Protein AF-A0A5B8VTH7-F1 (afdb_monomer_lite)

Organism: NCBI:txid862126

Secondary structure (DSSP, 8-state):
---------S-S----TT---EEEEEETTTEEEEE--SSS---HHHHHHHHHHHHHHHH-TT-

Foldseek 3Di:
DDDPPPPDPPPPDDPDLPDFADWDDPDLPDDIDGDGPVNHHDDPVRVVVVVVVVNVCSVCVVD

Radius of gyration: 14.86 Å; chains: 1; bounding box: 44×21×34 Å

Sequence (63 aa):
MARSKESTPHLEKIEDPDYFGFITFEKPGSIFYYTSDGQQELTSGQASERIEHLSHVRDNPAL

pLDDT: mean 73.87, std 15.05, range [36.12, 89.75]

Structure (mmCIF, N/CA/C/O backbone):
data_AF-A0A5B8VTH7-F1
#
_entry.id   AF-A0A5B8VTH7-F1
#
loop_
_atom_site.group_PDB
_atom_site.id
_atom_site.type_symbol
_atom_site.label_atom_id
_atom_site.label_alt_id
_atom_site.label_comp_id
_atom_site.label_asym_id
_atom_site.label_entity_id
_atom_site.label_seq_id
_atom_site.pdbx_PDB_ins_code
_atom_site.Cartn_x
_atom_site.Cartn_y
_atom_site.Cartn_z
_atom_site.occupancy
_atom_site.B_iso_or_equiv
_atom_site.auth_seq_id
_atom_site.auth_comp_id
_atom_site.auth_asym_id
_atom_site.auth_atom_id
_atom_site.pdbx_PDB_model_num
ATOM 1 N N . MET A 1 1 ? -27.224 -14.997 -24.708 1.00 36.12 1 MET A N 1
ATOM 2 C CA . MET A 1 1 ? -27.227 -14.585 -23.288 1.00 36.12 1 MET A CA 1
ATOM 3 C C . MET A 1 1 ? -25.778 -14.390 -22.872 1.00 36.12 1 MET A C 1
ATOM 5 O O . MET A 1 1 ? -25.024 -15.352 -22.889 1.00 36.12 1 MET A O 1
ATOM 9 N N . ALA A 1 2 ? -25.347 -13.140 -22.687 1.00 43.19 2 ALA A N 1
ATOM 10 C CA . ALA A 1 2 ? -23.947 -12.800 -22.441 1.00 43.19 2 ALA A CA 1
ATOM 11 C C . ALA A 1 2 ? -23.604 -13.019 -20.961 1.00 43.19 2 ALA A C 1
ATOM 13 O O . ALA A 1 2 ? -24.316 -12.546 -20.083 1.00 43.19 2 ALA A O 1
ATOM 14 N N . ARG A 1 3 ? -22.525 -13.768 -20.727 1.00 44.16 3 ARG A N 1
ATOM 15 C CA . ARG A 1 3 ? -21.911 -14.068 -19.431 1.00 44.16 3 ARG A CA 1
ATOM 16 C C . ARG A 1 3 ? -21.663 -12.764 -18.668 1.00 44.16 3 ARG A C 1
ATOM 18 O O . ARG A 1 3 ? -20.831 -11.965 -19.097 1.00 44.16 3 ARG A O 1
ATOM 25 N N . SER A 1 4 ? -22.398 -12.546 -17.580 1.00 47.78 4 SER A N 1
ATOM 26 C CA . SER A 1 4 ? -22.166 -11.442 -16.652 1.00 47.78 4 SER A CA 1
ATOM 27 C C . SER A 1 4 ? -20.713 -11.508 -16.191 1.00 47.78 4 SER A C 1
ATOM 29 O O . SER A 1 4 ? -20.292 -12.492 -15.585 1.00 47.78 4 SER A O 1
ATOM 31 N N . LYS A 1 5 ? -19.916 -10.502 -16.559 1.00 46.28 5 LYS A N 1
ATOM 32 C CA . LYS A 1 5 ? -18.595 -10.285 -15.973 1.00 46.28 5 LYS A CA 1
ATOM 33 C C . LYS A 1 5 ? -18.841 -9.742 -14.572 1.00 46.28 5 LYS A C 1
ATOM 35 O O . LYS A 1 5 ? -18.933 -8.535 -14.380 1.00 46.28 5 LYS A O 1
ATOM 40 N N . GLU A 1 6 ? -19.064 -10.647 -13.634 1.00 41.44 6 GLU A N 1
ATOM 41 C CA . GLU A 1 6 ? -19.044 -10.325 -12.217 1.00 41.44 6 GLU A CA 1
ATOM 42 C C . GLU A 1 6 ? -17.584 -10.008 -11.874 1.00 41.44 6 GLU A C 1
ATOM 44 O O . GLU A 1 6 ? -16.743 -10.893 -11.757 1.00 41.44 6 GLU A O 1
ATOM 49 N N . SER A 1 7 ? -17.251 -8.718 -11.886 1.00 48.03 7 SER A N 1
ATOM 50 C CA . SER A 1 7 ? -15.928 -8.193 -11.529 1.00 48.03 7 SER A CA 1
ATOM 51 C C . SER A 1 7 ? -15.826 -7.921 -10.025 1.00 48.03 7 SER A C 1
ATOM 53 O O . SER A 1 7 ? -15.135 -6.993 -9.612 1.00 48.03 7 SER A O 1
ATOM 55 N N . THR A 1 8 ? -16.542 -8.678 -9.198 1.00 45.28 8 THR A N 1
ATOM 56 C CA . THR A 1 8 ? -16.304 -8.698 -7.757 1.00 45.28 8 THR A CA 1
ATOM 57 C C . THR A 1 8 ? -15.109 -9.620 -7.517 1.00 45.28 8 THR A C 1
ATOM 59 O O . THR A 1 8 ? -15.154 -10.790 -7.900 1.00 45.28 8 THR A O 1
ATOM 62 N N . PRO A 1 9 ? -13.991 -9.127 -6.953 1.00 51.38 9 PRO A N 1
ATOM 63 C CA . PRO A 1 9 ? -12.926 -10.026 -6.531 1.00 51.38 9 PRO A CA 1
ATOM 64 C C . PRO A 1 9 ? -13.540 -11.042 -5.558 1.00 51.38 9 PRO A C 1
ATOM 66 O O . PRO A 1 9 ? -14.296 -10.648 -4.672 1.00 51.38 9 PRO A O 1
ATOM 69 N N . HIS A 1 10 ? -13.274 -12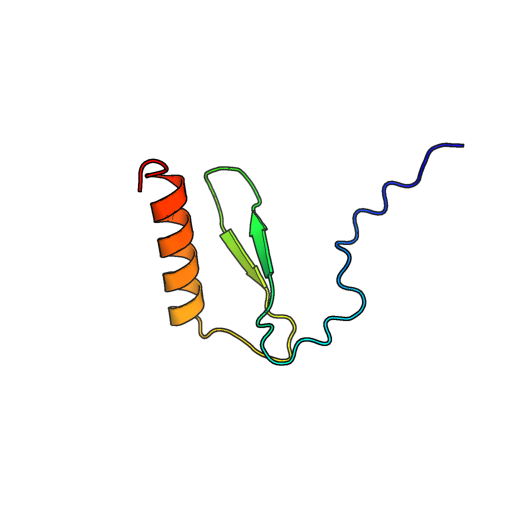.336 -5.765 1.00 52.59 10 HIS A N 1
A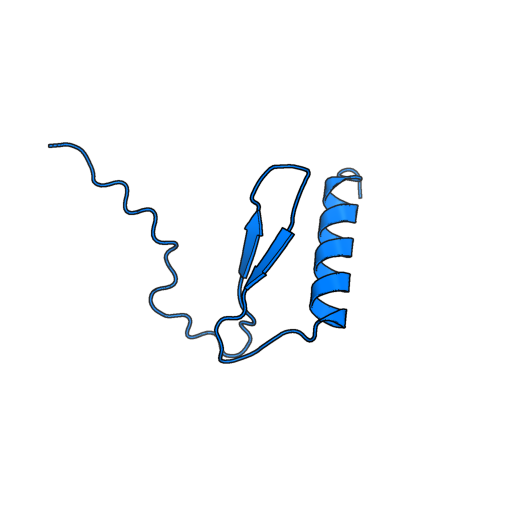TOM 70 C CA . HIS A 1 10 ? -13.725 -13.447 -4.916 1.00 52.59 10 HIS A CA 1
ATOM 71 C C . HIS A 1 10 ? -13.164 -13.309 -3.485 1.00 52.59 10 HIS A C 1
ATOM 73 O O . HIS A 1 10 ? -12.239 -14.011 -3.094 1.00 52.59 10 HIS A O 1
ATOM 79 N N . LEU A 1 11 ? -13.709 -12.375 -2.712 1.00 57.44 11 LEU A N 1
ATOM 80 C CA . LEU A 1 11 ? -13.370 -12.073 -1.320 1.00 57.44 11 LEU A CA 1
ATOM 81 C C . LEU A 1 11 ? -14.652 -12.074 -0.474 1.00 57.44 11 LEU A C 1
ATOM 83 O O . LEU A 1 11 ? -14.782 -11.308 0.471 1.00 57.44 11 LEU A O 1
ATOM 87 N N . GLU A 1 12 ? -15.648 -12.888 -0.837 1.00 58.91 12 GLU A N 1
ATOM 88 C CA . GLU A 1 12 ? -16.939 -12.896 -0.132 1.00 58.91 12 GLU A CA 1
ATOM 89 C C . GLU A 1 12 ? -16.815 -13.400 1.313 1.00 58.91 12 GLU A C 1
ATOM 91 O O . GLU A 1 12 ? -17.621 -13.023 2.161 1.00 58.91 12 GLU A O 1
ATOM 96 N N . LYS A 1 13 ? -15.781 -14.199 1.609 1.00 60.41 13 LYS A N 1
ATOM 97 C CA . LYS A 1 13 ? -15.351 -14.544 2.967 1.00 60.41 13 LYS A CA 1
ATOM 98 C C . LYS A 1 13 ? -13.850 -14.768 2.999 1.00 60.41 13 LYS A C 1
ATOM 100 O O . LYS A 1 13 ? -13.345 -15.711 2.396 1.00 60.41 13 LYS A O 1
ATOM 105 N N . ILE A 1 14 ? -13.156 -13.905 3.721 1.00 68.38 14 ILE A N 1
ATOM 106 C CA . ILE A 1 14 ? -11.758 -14.094 4.073 1.00 68.38 14 ILE A CA 1
ATOM 107 C C . ILE A 1 14 ? -11.771 -14.651 5.492 1.00 68.38 14 ILE A C 1
ATOM 109 O O . ILE A 1 14 ? -12.132 -13.949 6.429 1.00 68.38 14 ILE A O 1
ATOM 113 N N . GLU A 1 15 ? -11.494 -15.945 5.627 1.00 74.50 15 GLU A N 1
ATOM 114 C CA . GLU A 1 15 ? -11.465 -16.642 6.925 1.00 74.50 15 GLU A CA 1
ATOM 115 C C . GLU A 1 15 ? -10.037 -16.774 7.473 1.00 74.50 15 GLU A C 1
ATOM 117 O O . GLU A 1 15 ? -9.819 -17.426 8.492 1.00 74.50 15 GLU A O 1
ATOM 122 N N . ASP A 1 16 ? -9.065 -16.173 6.785 1.00 77.62 16 ASP A N 1
ATOM 123 C CA . ASP A 1 16 ? -7.668 -16.193 7.190 1.00 77.62 16 ASP A CA 1
ATOM 124 C C . ASP A 1 16 ? -7.437 -15.152 8.300 1.00 77.62 16 ASP A C 1
ATOM 126 O O . ASP A 1 16 ? -7.590 -13.952 8.049 1.00 77.62 16 ASP A O 1
ATOM 130 N N . PRO A 1 17 ? -7.096 -15.588 9.527 1.00 79.25 17 PRO A N 1
ATOM 131 C CA . PRO A 1 17 ? -6.847 -14.684 10.639 1.00 79.25 17 PRO A CA 1
ATOM 132 C C . PRO A 1 17 ? -5.567 -13.864 10.462 1.00 79.25 17 PRO A C 1
ATOM 134 O O . PRO A 1 17 ? -5.392 -12.916 11.214 1.00 79.25 17 PRO A O 1
ATOM 137 N N . ASP A 1 18 ? -4.692 -14.202 9.516 1.00 83.06 18 ASP A N 1
ATOM 138 C CA . ASP A 1 18 ? -3.458 -13.473 9.211 1.00 83.06 18 ASP A CA 1
ATOM 139 C C . ASP A 1 18 ? -3.591 -12.637 7.924 1.00 83.06 18 ASP A C 1
ATOM 141 O O . ASP A 1 18 ? -2.594 -12.208 7.333 1.00 83.06 18 ASP A O 1
ATOM 145 N N . TYR A 1 19 ? -4.819 -12.400 7.453 1.00 84.25 19 TYR A N 1
ATOM 146 C CA . TYR A 1 19 ? -5.071 -11.531 6.313 1.00 84.25 19 TYR A CA 1
ATOM 147 C C . TYR A 1 19 ? -5.192 -10.066 6.735 1.00 84.25 19 TYR A C 1
ATOM 149 O O . TYR A 1 19 ? -5.982 -9.708 7.599 1.00 84.25 19 TYR A O 1
ATOM 157 N N . PHE A 1 20 ? -4.424 -9.201 6.069 1.00 85.62 20 PHE A N 1
ATOM 158 C CA . PHE A 1 20 ? -4.347 -7.772 6.386 1.00 85.62 20 PHE A CA 1
ATOM 159 C C . PHE A 1 20 ? -5.042 -6.880 5.350 1.00 85.62 20 PHE A C 1
ATOM 161 O O . PHE A 1 20 ? -4.987 -5.662 5.465 1.00 85.62 20 PHE A O 1
ATOM 168 N N . GLY A 1 21 ? -5.642 -7.425 4.292 1.00 86.94 21 GLY A N 1
ATOM 169 C CA . GLY A 1 21 ? -6.203 -6.633 3.193 1.00 86.94 21 GLY A CA 1
ATOM 170 C C . GLY A 1 21 ? -5.533 -6.890 1.847 1.00 86.94 21 GLY A C 1
ATOM 171 O O . GLY A 1 21 ? -4.770 -7.839 1.670 1.00 86.94 21 GLY A O 1
ATOM 172 N N . PHE A 1 22 ? -5.829 -6.029 0.876 1.00 85.06 22 PHE A N 1
ATOM 173 C CA . PHE A 1 22 ? -5.377 -6.185 -0.507 1.00 85.06 22 PHE A CA 1
ATOM 174 C C . PHE A 1 22 ? -4.713 -4.924 -1.050 1.00 85.06 22 PHE A C 1
ATOM 176 O O . PHE A 1 22 ? -4.887 -3.817 -0.538 1.00 85.06 22 PHE A O 1
ATOM 183 N N . ILE A 1 23 ? -3.946 -5.109 -2.124 1.00 84.44 23 ILE A N 1
ATOM 184 C CA . ILE A 1 23 ? -3.309 -4.024 -2.864 1.00 84.44 23 ILE A CA 1
ATOM 185 C C . ILE A 1 2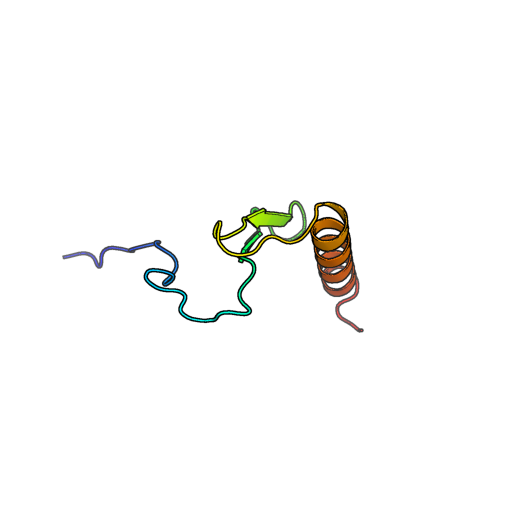3 ? -3.982 -3.895 -4.226 1.00 84.44 23 ILE A C 1
ATOM 187 O O . ILE A 1 23 ? -4.080 -4.863 -4.981 1.00 84.44 23 ILE A O 1
ATOM 191 N N . THR A 1 24 ? -4.429 -2.685 -4.545 1.00 83.00 24 THR A N 1
ATOM 192 C CA . THR A 1 24 ? -4.998 -2.338 -5.846 1.00 83.00 24 THR A CA 1
ATOM 193 C C . THR A 1 24 ? -3.936 -1.693 -6.724 1.00 83.00 24 THR A C 1
ATOM 195 O O . THR A 1 24 ? -3.223 -0.781 -6.299 1.00 83.00 24 THR A O 1
ATOM 198 N N . PHE A 1 25 ? -3.871 -2.153 -7.972 1.00 79.00 25 PHE A N 1
ATOM 199 C CA . PHE A 1 25 ? -3.000 -1.622 -9.011 1.00 79.00 25 PHE A CA 1
ATOM 200 C C . PHE A 1 25 ? -3.864 -0.843 -10.004 1.00 79.00 25 PHE A C 1
ATOM 202 O O . PHE A 1 25 ? -4.562 -1.449 -10.816 1.00 79.00 25 PHE A O 1
ATOM 209 N N . GLU A 1 26 ? -3.841 0.490 -9.959 1.00 73.56 26 GLU A N 1
ATOM 210 C CA . GLU A 1 26 ? -4.625 1.281 -10.924 1.00 73.56 26 GLU A CA 1
ATOM 211 C C . GLU A 1 26 ? -4.015 1.251 -12.331 1.00 73.56 26 GLU A C 1
ATOM 213 O O . GLU A 1 26 ? -4.736 1.251 -13.328 1.00 73.56 26 GLU A O 1
ATOM 218 N N . LYS A 1 27 ? -2.681 1.186 -12.420 1.00 67.81 27 LYS A N 1
ATOM 219 C CA . LYS A 1 27 ? -1.922 1.017 -13.666 1.00 67.81 27 LYS A CA 1
ATOM 220 C C . LYS A 1 27 ? -0.587 0.321 -13.402 1.00 67.81 27 LYS A C 1
ATOM 222 O O . LYS A 1 27 ? 0.030 0.590 -12.366 1.00 67.81 27 LYS A O 1
ATOM 227 N N . PRO A 1 28 ? -0.077 -0.480 -14.358 1.00 58.53 28 PRO A N 1
ATOM 228 C CA . PRO A 1 28 ? 1.316 -0.903 -14.337 1.00 58.53 28 PRO A CA 1
ATOM 229 C C . PRO A 1 28 ? 2.208 0.343 -14.275 1.00 58.53 28 PRO A C 1
ATOM 231 O O . PRO A 1 28 ? 2.190 1.165 -15.189 1.00 58.53 28 PRO A O 1
ATOM 234 N N . GLY A 1 29 ? 2.947 0.507 -13.179 1.00 58.66 29 GLY A N 1
ATOM 235 C CA . GLY A 1 29 ? 3.971 1.544 -13.058 1.00 58.66 29 GLY A CA 1
ATOM 236 C C . GLY A 1 29 ? 3.599 2.822 -12.303 1.00 58.66 29 GLY A C 1
ATOM 237 O O . GLY A 1 29 ? 4.483 3.656 -12.146 1.00 58.66 29 GLY A O 1
ATOM 238 N N . SER A 1 30 ? 2.362 3.021 -11.828 1.00 63.84 30 SER A N 1
ATOM 239 C CA . SER A 1 30 ? 1.979 4.358 -11.324 1.00 63.84 30 SER A CA 1
ATOM 240 C C . SER A 1 30 ? 1.528 4.427 -9.873 1.00 63.84 30 SER A C 1
ATOM 242 O O . SER A 1 30 ? 2.055 5.270 -9.156 1.00 63.84 30 SER A O 1
ATOM 244 N N . ILE A 1 31 ? 0.577 3.605 -9.415 1.00 68.62 31 ILE A N 1
ATOM 245 C CA . ILE A 1 31 ? 0.036 3.781 -8.059 1.00 68.62 31 ILE A CA 1
ATOM 246 C C . ILE A 1 31 ? -0.369 2.444 -7.441 1.00 68.62 31 ILE A C 1
ATOM 248 O O . ILE A 1 31 ? -1.080 1.651 -8.063 1.00 68.62 31 ILE A O 1
ATOM 252 N N . PHE A 1 32 ? 0.099 2.230 -6.212 1.00 80.44 32 PHE A N 1
ATOM 253 C CA . PHE A 1 32 ? -0.330 1.153 -5.332 1.00 80.44 32 PHE A CA 1
ATOM 254 C C . PHE A 1 32 ? -1.250 1.743 -4.270 1.00 80.44 32 PHE A C 1
ATOM 256 O O . PHE A 1 32 ? -0.899 2.732 -3.626 1.00 80.44 32 PHE A O 1
ATOM 263 N N . TYR A 1 33 ? -2.395 1.106 -4.064 1.00 82.12 33 TYR A N 1
ATOM 264 C CA . TYR A 1 33 ? -3.293 1.431 -2.965 1.00 82.12 33 TYR A CA 1
ATOM 265 C C . TYR A 1 33 ? -3.436 0.220 -2.074 1.00 82.12 33 TYR A C 1
ATOM 267 O O . TYR A 1 33 ? -3.821 -0.843 -2.549 1.00 82.12 33 TYR A O 1
ATOM 275 N N . TYR A 1 34 ? -3.145 0.381 -0.794 1.00 86.38 34 TYR A N 1
ATOM 276 C CA . TYR A 1 34 ? -3.479 -0.619 0.202 1.00 86.38 34 TYR A CA 1
ATOM 277 C C . TYR A 1 34 ? -4.887 -0.346 0.737 1.00 86.38 34 TYR A C 1
ATOM 279 O O . TYR A 1 34 ? -5.242 0.795 1.036 1.00 86.38 34 TYR A O 1
ATOM 287 N N . THR A 1 35 ? -5.700 -1.392 0.820 1.00 86.12 35 THR A N 1
ATOM 288 C CA . THR A 1 35 ? -7.036 -1.357 1.412 1.00 86.12 35 THR A CA 1
ATOM 289 C C . THR A 1 35 ? -7.108 -2.455 2.461 1.00 86.12 35 THR A C 1
ATOM 291 O O . THR A 1 35 ? -6.976 -3.633 2.124 1.00 86.12 35 THR A O 1
ATOM 294 N N . SER A 1 36 ? -7.286 -2.064 3.726 1.00 85.12 36 SER A N 1
ATOM 295 C CA . SER A 1 36 ? -7.494 -3.021 4.815 1.00 85.12 36 SER A CA 1
ATOM 296 C C . SER A 1 36 ? -8.890 -3.641 4.720 1.00 85.12 36 SER A C 1
ATOM 298 O O . SER A 1 36 ? -9.809 -3.066 4.129 1.00 85.12 36 SER A O 1
ATOM 300 N N . ASP A 1 37 ? -9.048 -4.831 5.290 1.00 78.25 37 ASP A N 1
ATOM 301 C CA . ASP A 1 37 ? -10.340 -5.516 5.385 1.00 78.25 37 ASP A CA 1
ATOM 302 C C . ASP A 1 37 ? -11.146 -5.111 6.636 1.00 78.25 37 ASP A C 1
ATOM 304 O O . ASP A 1 37 ? -12.259 -5.593 6.855 1.00 78.25 37 ASP A O 1
ATOM 308 N N . GLY A 1 38 ? -10.590 -4.213 7.456 1.00 73.81 38 GLY A N 1
ATOM 309 C CA . GLY A 1 38 ? -11.179 -3.733 8.701 1.00 73.81 38 GLY A CA 1
ATOM 310 C C . GLY A 1 38 ? -11.041 -4.674 9.904 1.00 73.81 38 GLY A C 1
ATOM 311 O O . GLY A 1 38 ? -11.482 -4.291 10.987 1.00 73.81 38 GLY A O 1
ATOM 312 N N . GLN A 1 39 ? -10.448 -5.865 9.758 1.00 76.12 39 GLN A N 1
ATOM 313 C CA . GLN A 1 39 ? -10.148 -6.782 10.870 1.00 76.12 39 GLN A CA 1
ATOM 314 C C . GLN A 1 39 ? -8.698 -6.640 11.331 1.00 76.12 39 GLN A C 1
ATOM 316 O O . GLN A 1 39 ? -8.436 -6.531 12.531 1.00 76.12 39 GLN A O 1
ATOM 321 N N . GLN A 1 40 ? -7.762 -6.595 10.381 1.00 75.06 40 GLN A N 1
ATOM 322 C CA . GLN A 1 40 ? -6.351 -6.314 10.634 1.00 75.06 40 GLN A CA 1
ATOM 323 C C . GLN A 1 40 ? -5.836 -5.285 9.638 1.00 75.06 40 GLN A C 1
ATOM 325 O O . GLN A 1 40 ? -6.156 -5.306 8.452 1.00 75.06 40 GLN A O 1
ATOM 330 N N . GLU A 1 41 ? -5.026 -4.354 10.135 1.00 82.06 41 GLU A N 1
ATOM 331 C CA . GLU A 1 41 ? -4.533 -3.241 9.339 1.00 82.06 41 GLU A CA 1
ATOM 332 C C . GLU A 1 41 ? -3.024 -3.092 9.508 1.00 82.06 41 GLU A C 1
ATOM 334 O O . GLU A 1 41 ? -2.491 -3.067 10.621 1.00 82.06 41 GLU A O 1
ATOM 339 N N . LEU A 1 42 ? -2.328 -2.981 8.377 1.00 85.19 42 LEU A N 1
ATOM 340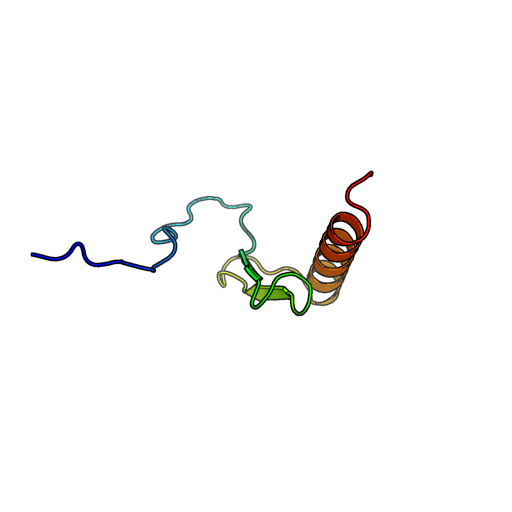 C CA . LEU A 1 42 ? -0.947 -2.532 8.359 1.00 85.19 42 LEU A CA 1
ATOM 341 C C . LEU A 1 42 ? -0.908 -1.067 8.776 1.00 85.19 42 LEU A C 1
ATOM 343 O O . LEU A 1 42 ? -1.628 -0.233 8.230 1.00 85.19 42 LEU A O 1
ATOM 347 N N . THR A 1 43 ? 0.004 -0.726 9.682 1.00 88.00 43 THR A N 1
ATOM 348 C CA . THR A 1 43 ? 0.281 0.688 9.954 1.00 88.00 43 THR A CA 1
ATOM 349 C C . THR A 1 43 ? 0.705 1.402 8.668 1.00 88.00 43 THR A C 1
ATOM 351 O O . THR A 1 43 ? 1.256 0.790 7.750 1.00 88.00 43 THR A O 1
ATOM 354 N N . SER A 1 44 ? 0.514 2.719 8.607 1.00 81.81 44 SER A N 1
ATOM 355 C CA . SER A 1 44 ? 0.905 3.518 7.438 1.00 81.81 44 SER A CA 1
ATOM 356 C C . SER A 1 44 ? 2.381 3.335 7.052 1.00 81.81 44 SER A C 1
ATOM 358 O O . SER A 1 44 ? 2.700 3.288 5.864 1.00 81.81 44 SER A O 1
ATOM 360 N N . GLY A 1 45 ? 3.272 3.163 8.037 1.00 87.94 45 GLY A N 1
ATOM 361 C CA . GLY A 1 45 ? 4.684 2.845 7.809 1.00 87.94 45 GLY A CA 1
ATOM 362 C C . GLY A 1 45 ? 4.875 1.478 7.153 1.00 87.94 45 GLY A C 1
ATOM 363 O O . GLY A 1 45 ? 5.496 1.386 6.099 1.00 87.94 45 GLY A O 1
ATOM 364 N N . GLN A 1 46 ? 4.258 0.432 7.707 1.00 88.56 46 GLN A N 1
ATOM 365 C CA . GLN A 1 46 ? 4.342 -0.924 7.153 1.00 88.56 46 GLN A CA 1
ATOM 366 C C . GLN A 1 46 ? 3.739 -1.014 5.749 1.00 88.56 46 GLN A C 1
ATOM 368 O O . GLN A 1 46 ? 4.322 -1.643 4.871 1.00 88.56 46 GLN A O 1
ATOM 373 N N . ALA A 1 47 ? 2.593 -0.373 5.513 1.00 86.62 47 ALA A N 1
ATOM 374 C CA . ALA A 1 47 ? 1.987 -0.317 4.188 1.00 86.62 47 ALA A CA 1
ATOM 375 C C . ALA A 1 47 ? 2.928 0.367 3.179 1.00 86.62 47 ALA A C 1
ATOM 377 O O . ALA A 1 47 ? 3.119 -0.147 2.077 1.00 86.62 47 ALA A O 1
ATOM 378 N N . SER A 1 48 ? 3.570 1.471 3.577 1.00 86.44 48 SER A N 1
ATOM 379 C CA . SER A 1 48 ? 4.530 2.199 2.735 1.00 86.44 48 SER A CA 1
ATOM 380 C C . SER A 1 48 ? 5.758 1.353 2.404 1.00 86.44 48 SER A C 1
ATOM 382 O O . SER A 1 48 ? 6.112 1.246 1.235 1.00 86.44 48 SER A O 1
ATOM 384 N N . GLU A 1 49 ? 6.351 0.683 3.395 1.00 89.75 49 GLU A N 1
ATOM 385 C CA . GLU A 1 49 ? 7.497 -0.217 3.199 1.00 89.75 49 GLU A CA 1
ATOM 386 C C . GLU A 1 49 ? 7.165 -1.368 2.240 1.00 89.75 49 GLU A C 1
ATOM 388 O O . GLU A 1 49 ? 7.967 -1.735 1.380 1.00 89.75 49 GLU A O 1
ATOM 393 N N . ARG A 1 50 ? 5.962 -1.947 2.351 1.00 88.00 50 ARG A N 1
ATOM 394 C CA . ARG A 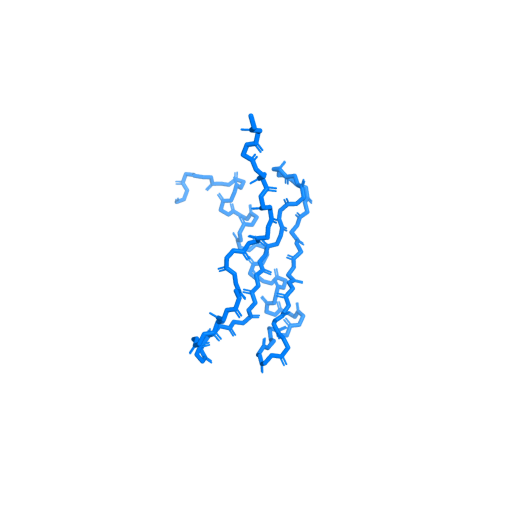1 50 ? 5.526 -3.035 1.460 1.00 88.00 50 ARG A CA 1
ATOM 395 C C . ARG A 1 50 ? 5.291 -2.537 0.043 1.00 88.00 50 ARG A C 1
ATOM 397 O O . ARG A 1 50 ? 5.704 -3.203 -0.903 1.00 88.00 50 ARG A O 1
ATOM 404 N N . ILE A 1 51 ? 4.674 -1.369 -0.109 1.00 86.62 51 ILE A N 1
ATOM 405 C CA . ILE A 1 51 ? 4.485 -0.726 -1.413 1.00 86.62 51 ILE A CA 1
ATOM 406 C C . ILE A 1 51 ? 5.836 -0.383 -2.053 1.00 86.62 51 ILE A C 1
ATOM 408 O O . ILE A 1 51 ? 6.029 -0.632 -3.245 1.00 86.62 51 ILE A O 1
ATOM 412 N N . GLU A 1 52 ? 6.785 0.142 -1.280 1.00 87.00 52 GLU A N 1
ATOM 413 C CA . GLU A 1 52 ? 8.138 0.444 -1.747 1.00 87.00 52 GLU A CA 1
ATOM 414 C C . GLU A 1 52 ? 8.864 -0.829 -2.191 1.00 87.00 52 GLU A C 1
ATOM 416 O O . GLU A 1 52 ? 9.412 -0.870 -3.291 1.00 87.00 52 GLU A O 1
ATOM 421 N N . HIS A 1 53 ? 8.794 -1.901 -1.400 1.00 87.94 53 HIS A N 1
ATOM 422 C CA . HIS A 1 53 ? 9.383 -3.187 -1.762 1.00 87.94 53 HIS A CA 1
ATOM 423 C C . HIS A 1 53 ? 8.795 -3.748 -3.066 1.00 87.94 53 HIS A C 1
ATOM 425 O O . HIS A 1 53 ? 9.538 -4.146 -3.963 1.00 87.94 53 HIS A O 1
ATOM 431 N N . LEU A 1 54 ? 7.467 -3.727 -3.218 1.00 85.50 54 LEU A N 1
ATOM 432 C CA . LEU A 1 54 ? 6.802 -4.159 -4.453 1.00 85.50 54 LEU A CA 1
ATOM 433 C C . LEU A 1 54 ? 7.190 -3.286 -5.652 1.00 85.50 54 LEU A C 1
ATOM 435 O O . LEU A 1 54 ? 7.367 -3.798 -6.758 1.00 85.50 54 LEU A O 1
ATOM 439 N N . SER A 1 55 ? 7.355 -1.980 -5.435 1.00 84.12 55 SER A N 1
ATOM 440 C CA . SER A 1 55 ? 7.857 -1.053 -6.455 1.00 84.12 55 SER A CA 1
ATOM 441 C C . SER A 1 55 ? 9.291 -1.398 -6.854 1.00 84.12 55 SER A C 1
ATOM 443 O O . SER A 1 55 ? 9.598 -1.454 -8.041 1.00 84.12 55 SER A O 1
ATOM 445 N N . HIS A 1 56 ? 10.149 -1.705 -5.881 1.00 85.94 56 HIS A N 1
ATOM 446 C CA . HIS A 1 56 ? 11.538 -2.075 -6.122 1.00 85.94 56 HIS A CA 1
ATOM 447 C C . HIS A 1 56 ? 11.657 -3.358 -6.950 1.00 85.94 56 HIS A C 1
ATOM 449 O O . HIS A 1 56 ? 12.395 -3.371 -7.932 1.00 85.94 56 HIS A O 1
ATOM 455 N N . VAL A 1 57 ? 10.893 -4.402 -6.606 1.00 86.25 57 VAL A N 1
ATOM 456 C CA . VAL A 1 57 ? 10.832 -5.659 -7.375 1.00 86.25 57 VAL A CA 1
ATOM 457 C C . VAL A 1 57 ? 10.306 -5.413 -8.791 1.00 86.25 57 VAL A C 1
ATOM 459 O O . VAL A 1 57 ? 10.852 -5.943 -9.756 1.00 86.25 57 VAL A O 1
ATOM 462 N N . ARG A 1 58 ? 9.274 -4.571 -8.944 1.00 81.19 58 ARG A N 1
ATOM 463 C CA . ARG A 1 58 ? 8.728 -4.195 -10.258 1.00 81.19 58 ARG A CA 1
ATOM 464 C C . ARG A 1 58 ? 9.773 -3.504 -11.136 1.00 81.19 58 ARG A C 1
ATOM 466 O O . ARG A 1 58 ? 9.861 -3.814 -12.321 1.00 81.19 58 ARG A O 1
ATOM 473 N N . ASP A 1 59 ? 10.515 -2.556 -10.572 1.00 84.50 59 ASP A N 1
ATOM 474 C CA . ASP A 1 59 ? 11.491 -1.748 -11.311 1.00 84.50 59 ASP A CA 1
ATOM 475 C C . ASP A 1 59 ? 12.804 -2.508 -11.553 1.00 84.50 59 ASP A C 1
ATOM 477 O O . ASP A 1 59 ? 13.550 -2.187 -12.478 1.00 84.50 59 ASP A O 1
ATOM 481 N N . ASN A 1 60 ? 13.058 -3.553 -10.761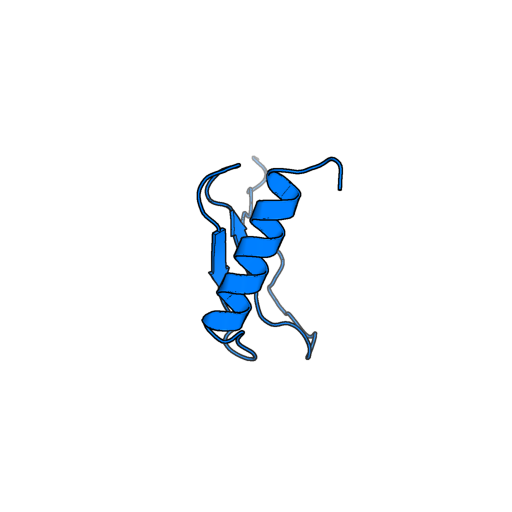 1.00 86.38 60 ASN A N 1
ATOM 482 C CA . ASN A 1 60 ? 14.239 -4.407 -10.840 1.00 86.38 60 ASN A CA 1
ATOM 483 C C . ASN A 1 60 ? 13.824 -5.888 -10.930 1.00 86.38 60 ASN A C 1
ATOM 485 O O . ASN A 1 60 ? 14.135 -6.668 -10.031 1.00 86.38 60 ASN A O 1
ATOM 489 N N . PRO A 1 61 ? 13.167 -6.317 -12.024 1.00 77.44 61 PRO A N 1
ATOM 490 C CA . PRO A 1 61 ? 12.638 -7.679 -12.169 1.00 77.44 61 PRO A CA 1
ATOM 491 C C . PRO A 1 61 ? 13.721 -8.766 -12.311 1.00 77.44 61 PRO A C 1
ATOM 493 O O . PRO A 1 61 ? 13.395 -9.929 -12.523 1.00 77.44 61 PRO A O 1
ATOM 496 N N . ALA A 1 62 ? 15.001 -8.385 -12.262 1.00 78.75 62 ALA A N 1
ATOM 497 C CA . ALA A 1 62 ? 16.154 -9.281 -12.307 1.00 78.75 62 ALA A CA 1
ATOM 498 C C . ALA A 1 62 ? 16.713 -9.636 -10.912 1.00 78.75 62 ALA A C 1
ATOM 500 O O . ALA A 1 62 ? 17.725 -10.336 -10.843 1.00 78.75 62 ALA A O 1
ATOM 501 N N . LEU A 1 63 ? 16.097 -9.128 -9.836 1.00 59.31 63 LEU A N 1
ATOM 502 C CA . LEU A 1 63 ? 16.310 -9.600 -8.462 1.00 59.31 63 LEU A CA 1
ATOM 503 C C . LEU A 1 63 ? 15.652 -10.962 -8.217 1.00 59.31 63 LEU A C 1
ATOM 505 O O . LEU A 1 63 ? 14.597 -11.231 -8.835 1.00 59.31 63 LEU A O 1
#